Protein AF-A0A2V7U0M7-F1 (afdb_monomer)

Secondary structure (DSSP, 8-state):
-----------------------PPPHHHHHHHHHHHHT-HHHHHHHHHHHHHHHTT-GGGHHHHHHHHHHHHHHHHHTT-HHHHHHHHHHHHHH-TT----TTTS-HHHHHHHHHHHHHHHHHHT-TT------------

Foldseek 3Di:
DDDDDDDDPPPPPPPPPPPPPPVPQDVLLVVLVVCVVVVVLVVSLVSLVVVLVVCVVPVVCLVSNLVSLLSNLQSCLSVVVLVSSLVSLLVSCVSPVPDDDDVVVHPPSSNVSSVVSNVVNVVVVPPPDPPPPPPPDDDDD

pLDDT: mean 81.23, std 19.71, range [43.97, 98.06]

Mean predicted aligned error: 12.65 Å

Structure (mmCIF, N/CA/C/O backbone):
data_AF-A0A2V7U0M7-F1
#
_entry.id   AF-A0A2V7U0M7-F1
#
loop_
_atom_site.group_PDB
_atom_site.id
_atom_site.type_symbol
_atom_site.label_atom_id
_atom_site.label_alt_id
_atom_site.label_comp_id
_atom_site.label_asym_id
_atom_site.label_entity_id
_atom_site.label_seq_id
_atom_site.pdbx_PDB_ins_code
_atom_site.Cartn_x
_atom_site.Cartn_y
_atom_site.Cartn_z
_atom_site.occupancy
_atom_site.B_iso_or_equiv
_atom_site.auth_seq_id
_atom_site.auth_comp_id
_atom_site.auth_asym_id
_atom_site.auth_atom_id
_atom_site.pdbx_PDB_model_num
ATOM 1 N N . MET A 1 1 ? 73.311 14.084 -36.246 1.00 46.62 1 MET A N 1
ATOM 2 C CA . MET A 1 1 ? 73.456 13.109 -35.140 1.00 46.62 1 MET A CA 1
ATOM 3 C C . MET A 1 1 ? 72.074 12.941 -34.513 1.00 46.62 1 MET A C 1
ATOM 5 O O . MET A 1 1 ? 71.578 13.895 -33.950 1.00 46.62 1 MET A O 1
ATOM 9 N N . ARG A 1 2 ? 71.255 11.980 -34.958 1.00 43.97 2 ARG A N 1
ATOM 10 C CA . ARG A 1 2 ? 71.175 10.569 -34.522 1.00 43.97 2 ARG A CA 1
ATOM 11 C C . ARG A 1 2 ? 70.806 10.396 -33.035 1.00 43.97 2 ARG A C 1
ATOM 13 O O . ARG A 1 2 ? 71.714 10.369 -32.221 1.00 43.97 2 ARG A O 1
ATOM 20 N N . ARG A 1 3 ? 69.520 10.043 -32.829 1.00 49.41 3 ARG A N 1
ATOM 21 C CA . ARG A 1 3 ? 68.967 9.088 -31.831 1.00 49.41 3 ARG A CA 1
ATOM 22 C C . ARG A 1 3 ? 68.966 9.621 -30.374 1.00 49.41 3 ARG A C 1
ATOM 24 O O . ARG A 1 3 ? 69.887 10.317 -30.002 1.00 49.41 3 ARG A O 1
ATOM 31 N N . LEU A 1 4 ? 67.986 9.393 -29.498 1.00 50.31 4 LEU A N 1
ATOM 32 C CA . LEU A 1 4 ? 67.189 8.202 -29.183 1.00 50.31 4 LEU A CA 1
ATOM 33 C C . LEU A 1 4 ? 65.912 8.597 -28.387 1.00 50.31 4 LEU A C 1
ATOM 35 O O . LEU A 1 4 ? 65.971 9.523 -27.588 1.00 50.31 4 LEU A O 1
ATOM 39 N N . CYS A 1 5 ? 64.821 7.849 -28.616 1.00 46.16 5 CYS A N 1
ATOM 40 C CA . CYS A 1 5 ? 63.946 7.134 -27.654 1.00 46.16 5 CYS A CA 1
ATOM 41 C C . CYS A 1 5 ? 63.684 7.777 -26.266 1.00 46.16 5 CYS A C 1
ATOM 43 O O . CYS A 1 5 ? 64.620 8.103 -25.553 1.00 46.16 5 CYS A O 1
ATOM 45 N N . SER A 1 6 ? 62.457 7.912 -25.749 1.00 49.50 6 SER A N 1
ATOM 46 C CA . SER A 1 6 ? 61.451 6.855 -25.524 1.00 49.50 6 SER A CA 1
ATOM 47 C C . SER A 1 6 ? 60.123 7.516 -25.103 1.00 49.50 6 SER A C 1
ATOM 49 O O . SER A 1 6 ? 60.124 8.413 -24.269 1.00 49.50 6 SER A O 1
ATOM 51 N N . LEU A 1 7 ? 58.996 7.231 -25.763 1.00 56.22 7 LEU A N 1
ATOM 52 C CA . LEU A 1 7 ? 57.949 6.309 -25.284 1.00 56.22 7 LEU A CA 1
ATOM 53 C C . LEU A 1 7 ? 57.572 6.478 -23.799 1.00 56.22 7 LEU A C 1
ATOM 55 O O . LEU A 1 7 ? 58.063 5.750 -22.945 1.00 56.22 7 LEU A O 1
ATOM 59 N N . LEU A 1 8 ? 56.610 7.361 -23.524 1.00 44.12 8 LEU A N 1
ATOM 60 C CA . LEU A 1 8 ? 55.691 7.226 -22.390 1.00 44.12 8 LEU A CA 1
ATOM 61 C C . LEU A 1 8 ? 54.268 7.483 -22.896 1.00 44.12 8 LEU A C 1
ATOM 63 O O . LEU A 1 8 ? 53.707 8.568 -22.763 1.00 44.12 8 LEU A O 1
ATOM 67 N N . VAL A 1 9 ? 53.697 6.456 -23.530 1.00 50.75 9 VAL A N 1
ATOM 68 C CA . VAL A 1 9 ? 52.253 6.355 -23.762 1.00 50.75 9 VAL A CA 1
ATOM 69 C C . VAL A 1 9 ? 51.627 6.058 -22.402 1.00 50.75 9 VAL A C 1
ATOM 71 O O . VAL A 1 9 ? 51.487 4.908 -21.993 1.00 50.75 9 VAL A O 1
ATOM 74 N N . GLY A 1 10 ? 51.326 7.120 -21.658 1.00 50.34 10 GLY A N 1
ATOM 75 C CA . GLY A 1 10 ? 50.494 7.051 -20.467 1.00 50.34 10 GLY A CA 1
ATOM 76 C C . GLY A 1 10 ? 49.069 6.738 -20.896 1.00 50.34 10 GLY A C 1
ATOM 77 O O . GLY A 1 10 ? 48.315 7.640 -21.254 1.00 50.34 10 GLY A O 1
ATOM 78 N N . ALA A 1 11 ? 48.717 5.454 -20.901 1.00 46.62 11 ALA A N 1
ATOM 79 C CA . ALA A 1 11 ? 47.342 4.999 -21.007 1.00 46.62 11 ALA A CA 1
ATOM 80 C C . ALA A 1 11 ? 46.580 5.501 -19.774 1.00 46.62 11 ALA A C 1
ATOM 82 O O . ALA A 1 11 ? 46.569 4.868 -18.719 1.00 46.62 11 ALA A O 1
ATOM 83 N N . ALA A 1 12 ? 45.984 6.684 -19.902 1.00 45.81 12 ALA A N 1
ATOM 84 C CA . ALA A 1 12 ? 44.997 7.180 -18.969 1.00 45.81 12 ALA A CA 1
ATOM 85 C C . ALA A 1 12 ? 43.803 6.220 -19.023 1.00 45.81 12 ALA A C 1
ATOM 87 O O . ALA A 1 12 ? 42.959 6.308 -19.916 1.00 45.81 12 ALA A O 1
ATOM 88 N N . LEU A 1 13 ? 43.748 5.274 -18.080 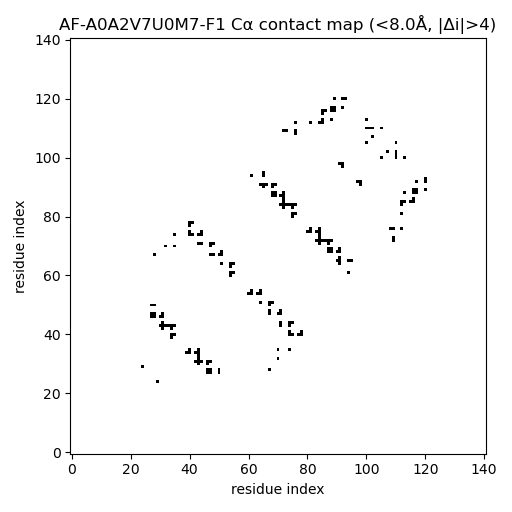1.00 49.19 13 LEU A N 1
ATOM 89 C CA . LEU A 1 13 ? 42.498 4.625 -17.716 1.00 49.19 13 LEU A CA 1
ATOM 90 C C . LEU A 1 13 ? 41.573 5.727 -17.197 1.00 49.19 13 LEU A C 1
ATOM 92 O O . LEU A 1 13 ? 41.577 6.076 -16.018 1.00 49.19 13 LEU A O 1
ATOM 96 N N . ALA A 1 14 ? 40.798 6.298 -18.112 1.00 49.66 14 ALA A N 1
ATOM 97 C CA . ALA A 1 14 ? 39.611 7.052 -17.786 1.00 49.66 14 ALA A CA 1
ATOM 98 C C . ALA A 1 14 ? 38.638 6.076 -17.117 1.00 49.66 14 ALA A C 1
ATOM 100 O O . ALA A 1 14 ? 37.855 5.392 -17.775 1.00 49.66 14 ALA A O 1
ATOM 101 N N . VAL A 1 15 ? 38.717 5.985 -15.790 1.00 54.50 15 VAL A N 1
ATOM 102 C CA . VAL A 1 15 ? 37.622 5.486 -14.964 1.00 54.50 15 VAL A CA 1
ATOM 103 C C . VAL A 1 15 ? 36.500 6.504 -15.131 1.00 54.50 15 VAL A C 1
ATOM 105 O O . VAL A 1 15 ? 36.410 7.488 -14.401 1.00 54.50 15 VAL A O 1
ATOM 108 N N . ALA A 1 16 ? 35.696 6.329 -16.178 1.00 53.47 16 ALA A N 1
ATOM 109 C CA . ALA A 1 16 ? 34.461 7.071 -16.323 1.00 53.47 16 ALA A CA 1
ATOM 110 C C . ALA A 1 16 ? 33.591 6.723 -15.104 1.00 53.47 16 ALA A C 1
ATOM 112 O O . ALA A 1 16 ? 33.399 5.533 -14.830 1.00 53.47 16 ALA A O 1
ATOM 113 N N . PRO A 1 17 ? 33.077 7.711 -14.351 1.00 50.03 17 PRO A N 1
ATOM 114 C CA . PRO A 1 17 ? 32.082 7.434 -13.334 1.00 50.03 17 PRO A CA 1
ATOM 115 C C . PRO A 1 17 ? 30.881 6.847 -14.067 1.00 50.03 17 PRO A C 1
ATOM 117 O O . PRO A 1 17 ? 30.201 7.546 -14.815 1.00 50.03 17 PRO A O 1
ATOM 120 N N . VAL A 1 18 ? 30.653 5.542 -13.907 1.00 54.09 18 VAL A N 1
ATOM 121 C CA . VAL A 1 18 ? 29.390 4.927 -14.302 1.00 54.09 18 VAL A CA 1
ATOM 122 C C . VAL A 1 18 ? 28.338 5.705 -13.521 1.00 54.09 18 VAL A C 1
ATOM 124 O O . VAL A 1 18 ? 28.371 5.647 -12.288 1.00 54.09 18 VAL A O 1
ATOM 127 N N . PRO A 1 19 ? 27.453 6.485 -14.170 1.00 47.53 19 PRO A N 1
ATOM 128 C CA . PRO A 1 19 ? 26.361 7.080 -13.439 1.00 47.53 19 PRO A CA 1
ATOM 129 C C . PRO A 1 19 ? 25.580 5.895 -12.890 1.00 47.53 19 PRO A C 1
ATOM 131 O O . PRO A 1 19 ? 25.002 5.113 -13.651 1.00 47.53 19 PRO A O 1
ATOM 134 N N . LEU A 1 20 ? 25.615 5.730 -11.568 1.00 52.16 20 LEU A N 1
ATOM 135 C CA . LEU A 1 20 ? 24.591 4.991 -10.860 1.00 52.16 20 LEU A CA 1
ATOM 136 C C . LEU A 1 20 ? 23.307 5.687 -11.303 1.00 52.16 20 LEU A C 1
ATOM 138 O O . LEU A 1 20 ? 22.995 6.782 -10.837 1.00 52.16 20 LEU A O 1
ATOM 142 N N . ARG A 1 21 ? 22.625 5.129 -12.308 1.00 45.03 21 ARG A N 1
ATOM 143 C CA . ARG A 1 21 ? 21.260 5.513 -12.614 1.00 45.03 21 ARG A CA 1
ATOM 144 C C . ARG A 1 21 ? 20.513 5.124 -11.355 1.00 45.03 21 ARG A C 1
ATOM 146 O O . ARG A 1 21 ? 20.113 3.974 -11.217 1.00 45.03 21 ARG A O 1
ATOM 153 N N . ALA A 1 22 ? 20.410 6.060 -10.412 1.00 48.41 22 ALA A N 1
ATOM 154 C CA . ALA A 1 22 ? 19.324 6.070 -9.462 1.00 48.41 22 ALA A CA 1
ATOM 155 C C . ALA A 1 22 ? 18.101 5.828 -10.338 1.00 48.41 22 ALA A C 1
ATOM 157 O O . ALA A 1 22 ? 17.823 6.636 -11.228 1.00 48.41 22 ALA A O 1
ATOM 158 N N . GLN A 1 23 ? 17.523 4.628 -10.245 1.00 55.03 23 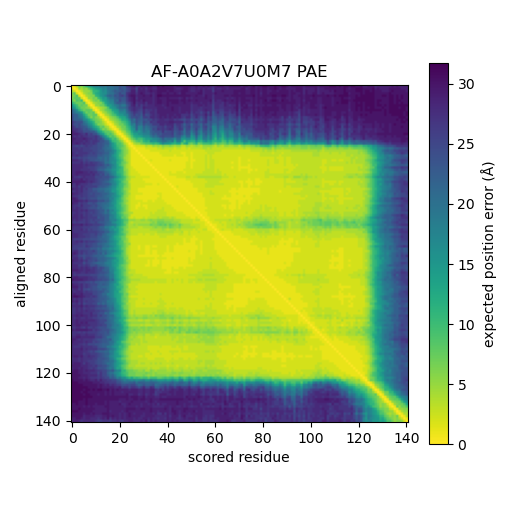GLN A N 1
ATOM 159 C CA . GLN A 1 23 ? 16.279 4.316 -10.923 1.00 55.03 23 GLN A CA 1
ATOM 160 C C . GLN A 1 23 ? 15.344 5.433 -10.500 1.00 55.03 23 GLN A C 1
ATOM 162 O O . GLN A 1 23 ? 15.023 5.541 -9.323 1.00 55.03 23 GLN A O 1
ATOM 167 N N . ALA A 1 24 ? 15.079 6.358 -11.424 1.00 59.94 24 ALA A N 1
ATOM 168 C CA . ALA A 1 24 ? 14.241 7.497 -11.129 1.00 59.94 24 ALA A CA 1
ATOM 169 C C . ALA A 1 24 ? 12.911 6.906 -10.675 1.00 59.94 24 ALA A C 1
ATOM 171 O O . ALA A 1 24 ? 12.319 6.122 -11.427 1.00 59.94 24 ALA A O 1
ATOM 172 N N . ASP A 1 25 ? 12.526 7.210 -9.433 1.00 71.25 25 ASP A N 1
ATOM 173 C CA . ASP A 1 25 ? 11.270 6.743 -8.864 1.00 71.25 25 ASP A CA 1
ATOM 174 C C . ASP A 1 25 ? 10.151 7.033 -9.867 1.00 71.25 25 ASP A C 1
ATOM 176 O O . ASP A 1 25 ? 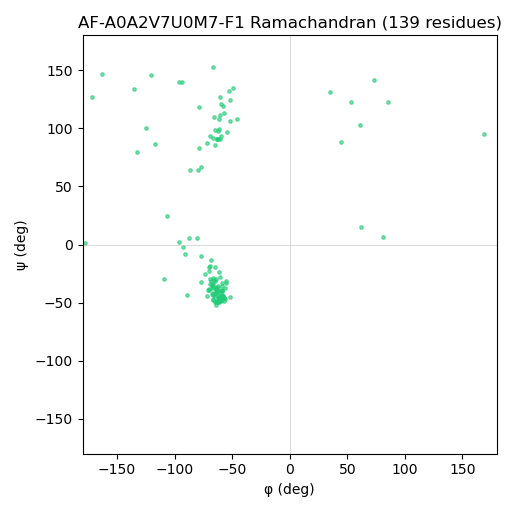10.106 8.099 -10.493 1.00 71.25 25 ASP A O 1
ATOM 180 N N . ASP A 1 26 ? 9.279 6.050 -10.076 1.00 84.25 26 ASP A N 1
ATOM 181 C CA . ASP A 1 26 ? 8.178 6.187 -11.017 1.00 84.25 26 ASP A CA 1
ATOM 182 C C . ASP A 1 26 ? 7.286 7.373 -10.582 1.00 84.25 26 ASP A C 1
ATOM 184 O O . ASP A 1 26 ? 6.787 7.380 -9.452 1.00 84.25 26 ASP A O 1
ATOM 188 N N . PRO A 1 27 ? 7.089 8.404 -11.428 1.00 89.94 27 PRO A N 1
ATOM 189 C CA . PRO A 1 27 ? 6.400 9.623 -11.008 1.00 89.94 27 PRO A CA 1
ATOM 190 C C . PRO A 1 27 ? 4.935 9.368 -10.629 1.00 89.94 27 PRO A C 1
ATOM 192 O O . PRO A 1 27 ? 4.392 10.050 -9.759 1.00 89.94 27 PRO A O 1
ATOM 195 N N . GLU A 1 28 ? 4.298 8.367 -11.239 1.00 91.56 28 GLU A N 1
ATOM 196 C CA . GLU A 1 28 ? 2.926 7.979 -10.911 1.00 91.56 28 GLU A CA 1
ATOM 197 C C . GLU A 1 28 ? 2.873 7.174 -9.605 1.00 91.56 28 GLU A C 1
ATOM 199 O O . GLU A 1 28 ? 1.921 7.319 -8.837 1.00 91.56 28 GLU A O 1
ATOM 204 N N . LEU A 1 29 ? 3.911 6.386 -9.295 1.00 93.81 29 LEU A N 1
ATOM 205 C CA . LEU A 1 29 ? 4.047 5.754 -7.978 1.00 93.81 29 LEU A CA 1
ATOM 206 C C . LEU A 1 29 ? 4.158 6.820 -6.883 1.00 93.81 29 LEU A C 1
ATOM 208 O O . LEU A 1 29 ? 3.387 6.809 -5.924 1.00 93.81 29 LEU A O 1
ATOM 212 N N . ALA A 1 30 ? 5.040 7.804 -7.072 1.00 93.69 30 ALA A N 1
ATOM 213 C CA . ALA A 1 30 ? 5.196 8.917 -6.137 1.00 93.69 30 ALA A CA 1
ATOM 214 C C . ALA A 1 30 ? 3.890 9.714 -5.952 1.00 93.69 30 ALA A C 1
ATOM 216 O O . ALA A 1 30 ? 3.605 10.216 -4.860 1.00 93.69 30 ALA A O 1
ATOM 217 N N . GLN A 1 31 ? 3.070 9.822 -7.002 1.00 95.19 31 GLN A N 1
ATOM 218 C CA . GLN A 1 31 ? 1.735 10.404 -6.911 1.00 95.19 31 GLN A CA 1
ATOM 219 C C . GLN A 1 31 ? 0.778 9.552 -6.071 1.00 95.19 31 GLN A C 1
ATOM 221 O O . GLN A 1 31 ? 0.116 10.105 -5.194 1.00 95.19 31 GLN A O 1
ATOM 226 N N . GLY A 1 32 ? 0.716 8.237 -6.293 1.00 94.75 32 GLY A N 1
ATO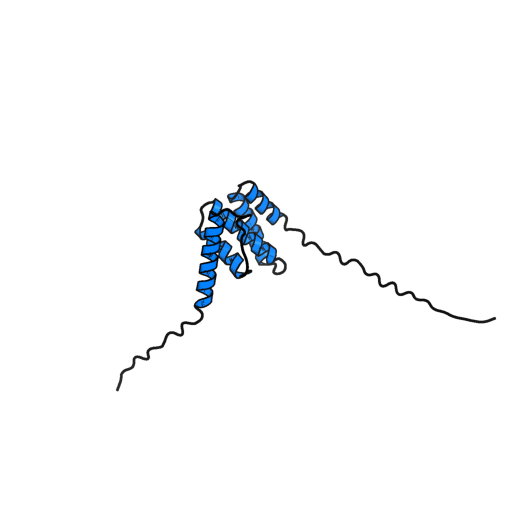M 227 C CA . GLY A 1 32 ? -0.129 7.341 -5.497 1.00 94.75 32 GLY A CA 1
ATOM 228 C C . GLY A 1 32 ? 0.215 7.384 -4.004 1.00 94.75 32 GLY A C 1
ATOM 229 O O . GLY A 1 32 ? -0.669 7.451 -3.151 1.00 94.75 32 GLY A O 1
ATOM 230 N N . GLU A 1 33 ? 1.502 7.458 -3.674 1.00 94.19 33 GLU A N 1
ATOM 231 C CA . GLU A 1 33 ? 1.962 7.599 -2.290 1.00 94.19 33 GLU A CA 1
ATOM 232 C C . GLU A 1 33 ? 1.604 8.944 -1.662 1.00 94.19 33 GLU A C 1
ATOM 234 O O . GLU A 1 33 ? 1.293 9.021 -0.471 1.00 94.19 33 GLU A O 1
ATOM 239 N N . ARG A 1 34 ? 1.654 10.028 -2.444 1.00 95.50 34 ARG A N 1
ATOM 240 C CA . ARG A 1 34 ? 1.167 11.332 -1.984 1.00 95.50 34 ARG A CA 1
ATOM 241 C C . ARG A 1 34 ? -0.317 11.268 -1.653 1.00 95.50 34 ARG A C 1
ATOM 243 O O . ARG A 1 34 ? -0.693 11.690 -0.567 1.00 95.50 34 ARG A O 1
ATOM 250 N N . GLN A 1 35 ? -1.125 10.664 -2.523 1.00 96.75 35 GLN A N 1
ATOM 251 C CA . GLN A 1 35 ? -2.559 10.488 -2.287 1.00 96.75 35 GLN A CA 1
ATOM 252 C C . GLN A 1 35 ? -2.833 9.681 -1.009 1.00 96.75 35 GLN A C 1
ATOM 254 O O . GLN A 1 35 ? -3.699 10.057 -0.225 1.00 96.75 35 GLN A O 1
ATOM 259 N N . LEU A 1 36 ? -2.048 8.631 -0.730 1.00 95.38 36 LEU A N 1
ATOM 260 C CA . LEU A 1 36 ? -2.129 7.894 0.538 1.00 95.38 36 LEU A CA 1
ATOM 261 C C . LEU A 1 36 ? -1.871 8.780 1.761 1.00 95.38 36 LEU A C 1
ATOM 263 O O . LEU A 1 36 ? -2.605 8.689 2.747 1.00 95.38 36 LEU A O 1
ATOM 267 N N . ARG A 1 37 ? -0.836 9.628 1.706 1.00 94.00 37 ARG A N 1
ATOM 268 C CA . ARG A 1 37 ? -0.502 10.562 2.794 1.00 94.00 37 ARG A CA 1
ATOM 269 C C . ARG A 1 37 ? -1.558 11.648 2.972 1.00 94.00 37 ARG A C 1
ATOM 271 O O . ARG A 1 37 ? -1.826 12.053 4.096 1.00 94.00 37 ARG A O 1
ATOM 278 N N . GLU A 1 38 ? -2.158 12.092 1.874 1.00 96.06 38 GLU A N 1
ATOM 279 C CA . GLU A 1 38 ? -3.237 13.083 1.848 1.00 96.06 38 GLU A CA 1
ATOM 280 C C . GLU A 1 38 ? -4.599 12.483 2.255 1.00 96.06 38 GLU A C 1
ATOM 282 O O . GLU A 1 38 ? -5.553 13.220 2.488 1.00 96.06 38 GLU 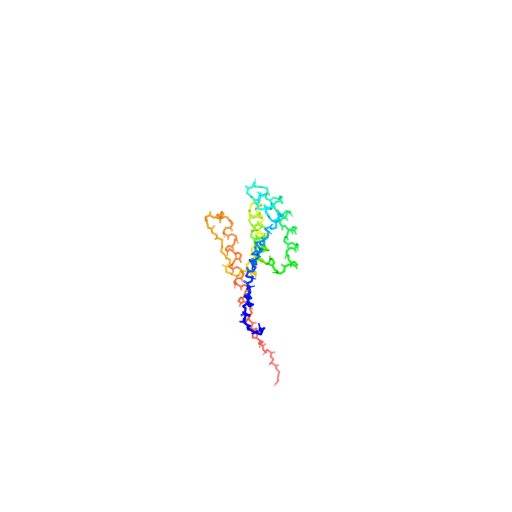A O 1
ATOM 287 N N . GLY A 1 39 ? -4.699 11.153 2.377 1.00 96.06 39 GLY A N 1
ATOM 288 C CA . GLY A 1 39 ? -5.940 10.449 2.712 1.00 96.06 39 GLY A CA 1
ATOM 289 C C . GLY A 1 39 ? -6.885 10.240 1.524 1.00 96.06 39 GLY A C 1
ATOM 290 O O . GLY A 1 39 ? -7.993 9.728 1.699 1.00 96.06 39 GLY A O 1
ATOM 291 N N . ASP A 1 40 ? -6.456 10.574 0.304 1.00 97.50 40 ASP A N 1
ATOM 292 C CA . ASP A 1 40 ? -7.165 10.261 -0.937 1.00 97.50 40 ASP A CA 1
ATOM 293 C C . ASP A 1 40 ? -6.966 8.785 -1.313 1.00 97.50 40 ASP A C 1
ATOM 295 O O . ASP A 1 40 ? -6.327 8.423 -2.301 1.00 97.50 40 ASP A O 1
ATOM 299 N N . TYR A 1 41 ? -7.518 7.887 -0.497 1.00 97.19 41 TYR A N 1
ATOM 300 C CA . TYR A 1 41 ? -7.347 6.448 -0.691 1.00 97.19 41 TYR A CA 1
ATOM 301 C C . TYR A 1 41 ? -7.993 5.947 -1.990 1.00 97.19 41 TYR A C 1
ATOM 303 O O . TYR A 1 41 ? -7.491 5.009 -2.604 1.00 97.19 41 TYR A O 1
ATOM 311 N N . LYS A 1 42 ? -9.090 6.568 -2.446 1.00 97.25 42 LYS A N 1
ATOM 312 C CA . LYS A 1 42 ? -9.757 6.188 -3.705 1.00 97.25 42 LYS A CA 1
ATOM 313 C C . LYS A 1 42 ? -8.931 6.601 -4.922 1.00 97.25 42 LYS A C 1
ATOM 315 O O . LYS A 1 42 ? -8.766 5.801 -5.848 1.00 97.25 42 LYS A O 1
ATOM 320 N N . GLY A 1 43 ? -8.400 7.824 -4.918 1.00 97.19 43 GLY A N 1
ATOM 321 C CA . GLY A 1 43 ? -7.486 8.277 -5.957 1.00 97.19 43 GLY A CA 1
ATOM 322 C C . GLY A 1 43 ? -6.191 7.472 -5.951 1.00 97.19 43 GLY A C 1
ATOM 323 O O . GLY A 1 43 ? -5.766 7.029 -7.016 1.00 97.19 43 GLY A O 1
ATOM 324 N N . ALA A 1 44 ? -5.640 7.171 -4.769 1.00 97.38 44 ALA A N 1
ATOM 325 C CA . ALA A 1 44 ? -4.464 6.318 -4.627 1.00 97.38 44 ALA A CA 1
ATOM 326 C C . ALA A 1 44 ? -4.674 4.942 -5.272 1.00 97.38 44 ALA A C 1
ATOM 328 O O . ALA A 1 44 ? -3.832 4.514 -6.054 1.00 97.38 44 ALA A O 1
ATOM 329 N N . VAL A 1 45 ? -5.809 4.272 -5.019 1.00 97.69 45 VAL A N 1
ATOM 330 C CA . VAL A 1 45 ? -6.131 2.986 -5.670 1.00 97.69 45 VAL A CA 1
ATOM 331 C C . VAL A 1 45 ? -6.118 3.122 -7.190 1.00 97.69 45 VAL A C 1
ATOM 333 O O . VAL A 1 45 ? -5.462 2.338 -7.869 1.00 97.69 45 VAL A O 1
ATOM 336 N N . THR A 1 46 ? -6.789 4.142 -7.724 1.00 97.56 46 THR A N 1
ATOM 337 C CA . THR A 1 46 ? -6.889 4.352 -9.176 1.00 97.56 46 THR A CA 1
ATOM 338 C C . THR A 1 46 ? -5.510 4.547 -9.812 1.00 97.56 46 THR A C 1
ATOM 340 O O . THR A 1 46 ? -5.184 3.903 -10.813 1.00 97.56 46 THR A O 1
ATOM 343 N N . THR A 1 47 ? -4.677 5.397 -9.208 1.00 96.94 47 THR A N 1
ATOM 344 C CA . THR A 1 47 ? -3.313 5.669 -9.675 1.00 96.94 47 THR A CA 1
ATOM 345 C C . THR A 1 47 ? -2.443 4.415 -9.575 1.00 96.94 47 THR A C 1
ATOM 347 O O . THR A 1 47 ? -1.847 3.985 -10.563 1.00 96.94 47 THR A O 1
ATOM 350 N N . LEU A 1 48 ? -2.405 3.776 -8.404 1.00 96.75 48 LEU A N 1
ATOM 351 C CA . LEU A 1 48 ? -1.525 2.643 -8.125 1.00 96.75 48 LEU A CA 1
ATOM 352 C C . LEU A 1 48 ? -1.905 1.383 -8.915 1.00 96.75 48 LEU A C 1
ATOM 354 O O . LEU A 1 48 ? -1.017 0.627 -9.301 1.00 96.75 48 LEU A O 1
ATOM 358 N N . GLU A 1 49 ? -3.184 1.150 -9.228 1.00 95.94 49 GLU A N 1
ATOM 359 C CA . GLU A 1 49 ? -3.579 0.045 -10.114 1.00 95.94 49 GLU A CA 1
ATOM 360 C C . GLU A 1 49 ? -3.103 0.254 -11.557 1.00 95.94 49 GLU A C 1
ATOM 362 O O . GLU A 1 49 ? -2.739 -0.707 -12.243 1.00 95.94 49 GLU A O 1
ATOM 367 N N . SER A 1 50 ? -3.080 1.501 -12.037 1.00 95.69 50 SER A N 1
ATOM 368 C CA . SER A 1 50 ? -2.484 1.829 -13.336 1.00 95.69 50 SER A CA 1
ATOM 369 C C . SER A 1 50 ? -0.983 1.530 -13.336 1.00 95.69 50 SER A C 1
ATOM 371 O O . SER A 1 50 ? -0.492 0.795 -14.199 1.00 95.69 50 SER A O 1
ATOM 373 N N . VAL A 1 51 ? -0.277 2.008 -12.306 1.00 95.31 51 VAL A N 1
ATOM 374 C CA . VAL A 1 51 ? 1.163 1.782 -12.132 1.00 95.31 51 VAL A CA 1
ATOM 375 C C . VAL A 1 51 ? 1.473 0.292 -12.028 1.00 95.31 51 VAL A C 1
ATOM 377 O O . VAL A 1 51 ? 2.323 -0.211 -12.757 1.00 95.31 51 VAL A O 1
ATOM 380 N N . GLY A 1 52 ? 0.751 -0.452 -11.189 1.00 94.50 52 GLY A N 1
ATOM 381 C CA . GLY A 1 52 ? 0.950 -1.889 -11.006 1.00 94.50 52 GLY A CA 1
ATOM 382 C C . GLY A 1 52 ? 0.770 -2.680 -12.300 1.00 94.50 52 GLY A C 1
ATOM 383 O O . GLY A 1 52 ? 1.578 -3.560 -12.596 1.00 94.50 52 GLY A O 1
ATOM 384 N N . ARG A 1 53 ? -0.224 -2.329 -13.128 1.00 93.81 53 ARG A N 1
ATOM 385 C CA . ARG A 1 53 ? -0.398 -2.947 -14.452 1.00 93.81 53 ARG A CA 1
ATOM 386 C C . ARG A 1 53 ? 0.803 -2.683 -15.357 1.00 93.81 53 ARG A C 1
ATOM 388 O O . ARG A 1 53 ? 1.316 -3.628 -15.953 1.00 93.81 53 ARG A O 1
ATOM 395 N N . ARG A 1 54 ? 1.306 -1.449 -15.407 1.00 93.25 54 ARG A N 1
ATOM 396 C CA . ARG A 1 54 ? 2.499 -1.107 -16.200 1.00 93.25 54 ARG A CA 1
ATOM 397 C C . ARG A 1 54 ? 3.744 -1.841 -15.698 1.00 93.25 54 ARG A C 1
ATOM 399 O O . ARG A 1 54 ? 4.440 -2.483 -16.480 1.00 93.25 54 ARG A O 1
ATOM 406 N N . LEU A 1 55 ? 3.994 -1.793 -14.390 1.00 92.38 55 LEU A N 1
ATOM 407 C CA . LEU A 1 55 ? 5.171 -2.394 -13.762 1.00 92.38 55 LEU A CA 1
ATOM 408 C C . LEU A 1 55 ? 5.140 -3.927 -13.771 1.00 92.38 55 LEU A C 1
ATOM 410 O O . LEU A 1 55 ? 6.194 -4.553 -13.742 1.00 92.38 55 LEU A O 1
ATOM 414 N N . SER A 1 56 ? 3.963 -4.552 -13.878 1.00 89.81 56 SER A N 1
ATOM 415 C CA . SER A 1 56 ? 3.854 -6.014 -14.000 1.00 89.81 56 SER A CA 1
ATOM 416 C C . SER A 1 56 ? 4.540 -6.578 -15.248 1.00 89.81 56 SER A C 1
ATOM 418 O O . SER A 1 56 ? 4.945 -7.738 -15.243 1.00 89.81 56 SER A O 1
ATOM 420 N N . SER A 1 57 ? 4.716 -5.750 -16.282 1.00 89.75 57 SER A N 1
ATOM 421 C CA . SER A 1 57 ? 5.416 -6.110 -17.520 1.00 89.75 57 SER A CA 1
ATOM 422 C C . SER A 1 57 ? 6.913 -5.762 -17.501 1.00 89.75 57 SER A C 1
ATOM 424 O O . SER A 1 57 ? 7.608 -6.062 -18.467 1.00 89.75 57 SER A O 1
ATOM 426 N N . ALA A 1 58 ? 7.415 -5.148 -16.421 1.00 88.88 58 ALA A N 1
ATOM 427 C CA . ALA A 1 58 ? 8.789 -4.660 -16.284 1.00 88.88 58 ALA A CA 1
ATOM 428 C C . ALA A 1 58 ? 9.521 -5.400 -15.141 1.00 88.88 58 ALA A C 1
ATOM 430 O O . ALA A 1 58 ? 9.511 -4.936 -13.993 1.00 88.88 58 ALA A O 1
ATOM 431 N N . PRO A 1 59 ? 10.141 -6.569 -15.400 1.00 85.06 59 PRO A N 1
ATOM 432 C CA . PRO A 1 59 ? 10.783 -7.382 -14.360 1.00 85.06 59 PRO A CA 1
ATOM 433 C C . PRO A 1 59 ? 11.926 -6.657 -13.630 1.00 85.06 59 PR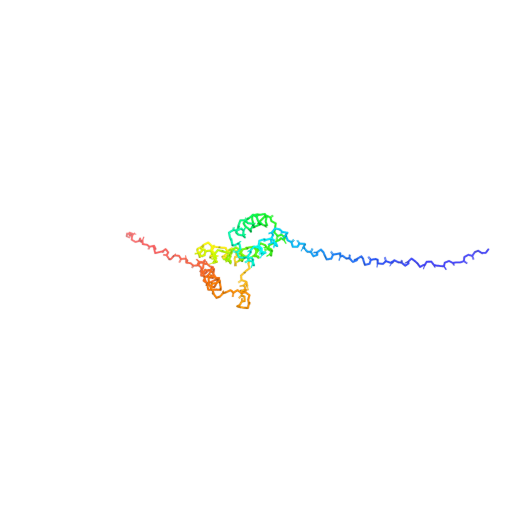O A C 1
ATOM 435 O O . PRO A 1 59 ? 12.164 -6.907 -12.449 1.00 85.06 59 PRO A O 1
ATOM 438 N N . GLU A 1 60 ? 12.601 -5.716 -14.288 1.00 88.19 60 GLU A N 1
ATOM 439 C CA . GLU A 1 60 ? 13.634 -4.859 -13.703 1.00 88.19 60 GLU A CA 1
ATOM 440 C C . GLU A 1 60 ? 13.097 -3.913 -12.616 1.00 88.19 60 GLU A C 1
ATOM 442 O O . GLU A 1 60 ? 13.861 -3.445 -11.771 1.00 88.19 60 GLU A O 1
ATOM 447 N N . ARG A 1 61 ? 11.778 -3.675 -12.593 1.00 88.88 61 ARG A N 1
ATOM 448 C CA . ARG A 1 61 ? 11.072 -2.868 -11.586 1.00 88.88 61 ARG A CA 1
ATOM 449 C C . ARG A 1 61 ? 10.251 -3.712 -10.612 1.00 88.88 61 ARG A C 1
ATOM 451 O O . ARG A 1 61 ? 9.312 -3.225 -9.984 1.00 88.88 61 ARG A O 1
ATOM 458 N N . ALA A 1 62 ? 10.619 -4.980 -10.426 1.00 88.56 62 ALA A N 1
ATOM 459 C CA . ALA A 1 62 ? 9.928 -5.872 -9.497 1.00 88.56 62 ALA A CA 1
ATOM 460 C C . ALA A 1 62 ? 9.855 -5.321 -8.058 1.00 88.56 62 ALA A C 1
ATOM 462 O O . ALA A 1 62 ? 8.879 -5.585 -7.359 1.00 88.56 62 ALA A O 1
ATOM 463 N N . ARG A 1 63 ? 10.855 -4.542 -7.619 1.00 90.75 63 ARG A N 1
ATOM 464 C CA . ARG A 1 63 ? 10.852 -3.892 -6.296 1.00 90.75 63 ARG A CA 1
ATOM 465 C C . ARG A 1 63 ? 9.765 -2.823 -6.179 1.00 90.75 63 ARG A C 1
ATOM 467 O O . ARG A 1 63 ? 9.005 -2.844 -5.216 1.00 90.75 63 ARG A O 1
ATOM 474 N N . ASP A 1 64 ? 9.649 -1.958 -7.180 1.00 92.38 64 ASP A N 1
ATOM 475 C CA . ASP A 1 64 ? 8.619 -0.914 -7.236 1.00 92.38 64 ASP A CA 1
ATOM 476 C C . ASP A 1 64 ? 7.225 -1.543 -7.283 1.00 92.38 64 ASP A C 1
ATOM 478 O O . ASP A 1 64 ? 6.298 -1.092 -6.618 1.00 92.38 64 ASP A O 1
ATOM 482 N N . LEU A 1 65 ? 7.089 -2.658 -8.001 1.00 94.31 65 LEU A N 1
ATOM 483 C CA . LEU A 1 65 ? 5.843 -3.407 -8.059 1.00 94.31 65 LEU A CA 1
ATOM 484 C C . LEU A 1 65 ? 5.443 -3.995 -6.690 1.00 94.31 65 LEU A C 1
ATOM 486 O O . LEU A 1 65 ? 4.264 -3.977 -6.344 1.00 94.31 65 LEU A O 1
ATOM 490 N N . VAL A 1 66 ? 6.393 -4.486 -5.883 1.00 94.81 66 VAL A N 1
ATOM 491 C CA . VAL A 1 66 ? 6.106 -4.904 -4.494 1.00 94.81 66 VAL A CA 1
ATOM 492 C C . VAL A 1 66 ? 5.589 -3.726 -3.670 1.00 94.81 66 VAL A C 1
ATOM 494 O O . VAL A 1 66 ? 4.594 -3.883 -2.962 1.00 94.81 66 VAL A O 1
ATOM 497 N N . ARG A 1 67 ? 6.220 -2.553 -3.798 1.00 94.31 67 ARG A N 1
ATOM 498 C CA . ARG A 1 67 ? 5.805 -1.322 -3.111 1.00 94.31 67 ARG A CA 1
ATOM 499 C C . ARG A 1 67 ? 4.378 -0.919 -3.490 1.00 94.31 67 ARG A C 1
ATOM 501 O O . ARG A 1 67 ? 3.547 -0.775 -2.601 1.00 94.31 67 ARG A O 1
ATOM 508 N N . VAL A 1 68 ? 4.047 -0.922 -4.785 1.00 96.44 68 VAL A N 1
ATOM 509 C CA . VAL A 1 68 ? 2.679 -0.684 -5.288 1.00 96.44 68 VAL A CA 1
ATOM 510 C C . VAL A 1 68 ? 1.650 -1.593 -4.615 1.00 96.44 68 VAL A C 1
ATOM 512 O O . VAL A 1 68 ? 0.583 -1.134 -4.215 1.00 96.44 68 VAL A O 1
ATOM 515 N N . TYR A 1 69 ? 1.939 -2.889 -4.477 1.00 97.00 69 TYR A N 1
ATOM 516 C CA . TYR A 1 69 ? 0.996 -3.814 -3.846 1.00 97.00 69 TYR A CA 1
ATOM 517 C C . TYR A 1 69 ? 0.819 -3.577 -2.348 1.00 97.00 69 TYR A C 1
ATOM 519 O O . TYR A 1 69 ? -0.285 -3.769 -1.832 1.00 97.00 69 TYR A O 1
ATOM 527 N N . VAL A 1 70 ? 1.878 -3.162 -1.650 1.00 96.69 70 VAL A N 1
ATOM 528 C CA . VAL A 1 70 ? 1.787 -2.755 -0.244 1.00 96.69 70 VAL A CA 1
ATOM 529 C C . VAL A 1 70 ? 0.911 -1.512 -0.123 1.00 96.69 70 VAL A C 1
ATOM 531 O O . VAL A 1 70 ? -0.046 -1.529 0.649 1.00 96.69 70 VAL A O 1
ATOM 534 N N . ASP A 1 71 ? 1.170 -0.495 -0.939 1.00 96.75 71 ASP A N 1
ATOM 535 C CA . ASP A 1 71 ? 0.438 0.772 -0.942 1.00 96.75 71 ASP A CA 1
ATOM 536 C C . ASP A 1 71 ? -1.044 0.584 -1.305 1.00 96.75 71 ASP A C 1
ATOM 538 O O . ASP A 1 71 ? -1.930 1.120 -0.633 1.00 96.75 71 ASP A O 1
ATOM 542 N N . LEU A 1 72 ? -1.348 -0.271 -2.289 1.00 97.56 72 LEU A N 1
ATOM 543 C CA . LEU A 1 72 ? -2.721 -0.688 -2.588 1.00 97.56 72 LEU A CA 1
ATOM 544 C C . LEU A 1 72 ? -3.368 -1.395 -1.396 1.00 97.56 72 LEU A C 1
ATOM 546 O O . LEU A 1 72 ? -4.516 -1.114 -1.055 1.00 97.56 72 LEU A O 1
ATOM 550 N N . GLY A 1 73 ? -2.643 -2.305 -0.742 1.00 96.94 73 GLY A N 1
ATOM 551 C CA . GLY A 1 73 ? -3.123 -2.978 0.461 1.00 96.94 73 GLY A CA 1
ATOM 552 C C . GLY A 1 73 ? -3.484 -1.986 1.570 1.00 96.94 73 GLY A C 1
ATOM 553 O O . GLY A 1 73 ? -4.552 -2.100 2.171 1.00 96.94 73 GLY A O 1
ATOM 554 N N . VAL A 1 74 ? -2.643 -0.975 1.800 1.00 97.12 74 VAL A N 1
ATOM 555 C CA . VAL A 1 74 ? -2.897 0.111 2.760 1.00 97.12 74 VAL A CA 1
ATOM 556 C C . VAL A 1 74 ? -4.150 0.896 2.382 1.00 97.12 74 VAL A C 1
ATOM 558 O O . VAL A 1 74 ? -5.033 1.064 3.227 1.00 97.12 74 VAL A O 1
ATOM 561 N N . ALA A 1 75 ? -4.261 1.321 1.120 1.00 97.56 75 ALA A N 1
ATOM 562 C CA . ALA A 1 75 ? -5.414 2.068 0.625 1.00 97.56 75 ALA A CA 1
ATOM 563 C C . ALA A 1 75 ? -6.721 1.290 0.841 1.00 97.56 75 ALA A C 1
ATOM 565 O O . ALA A 1 75 ? -7.694 1.824 1.371 1.00 97.56 75 ALA A O 1
ATOM 566 N N . TYR A 1 76 ? -6.734 -0.004 0.513 1.00 98.06 76 TYR A N 1
ATOM 567 C CA . TYR A 1 76 ? -7.910 -0.849 0.706 1.00 98.06 76 TYR A CA 1
ATOM 568 C C . TYR A 1 76 ? -8.264 -1.060 2.179 1.00 98.06 76 TYR A C 1
ATOM 570 O O . TYR A 1 76 ? -9.446 -1.078 2.516 1.00 98.06 76 TYR A O 1
ATOM 578 N N . VAL A 1 77 ? -7.285 -1.173 3.084 1.00 97.44 77 VAL A N 1
ATOM 579 C CA . VAL A 1 77 ? -7.567 -1.237 4.531 1.00 97.44 77 VAL A CA 1
ATOM 580 C C . VAL A 1 77 ? -8.211 0.057 5.031 1.00 97.44 77 VAL A C 1
ATOM 582 O O . VAL A 1 77 ? -9.129 0.004 5.862 1.00 97.44 77 VAL A O 1
ATOM 585 N N . ALA A 1 78 ? -7.742 1.203 4.536 1.00 95.56 78 ALA A N 1
ATOM 586 C CA . ALA A 1 78 ? -8.298 2.508 4.870 1.00 95.56 78 ALA A CA 1
ATOM 587 C C . ALA A 1 78 ? -9.732 2.677 4.338 1.00 95.56 78 ALA A C 1
ATOM 589 O O . ALA A 1 78 ? -10.578 3.239 5.026 1.00 95.56 78 ALA A O 1
ATOM 590 N N . LEU A 1 79 ? -10.034 2.091 3.176 1.00 96.75 79 LEU A N 1
ATOM 591 C CA . LEU A 1 79 ? -11.380 2.015 2.590 1.00 96.75 79 LEU A CA 1
ATOM 592 C C . LEU A 1 79 ? -12.263 0.895 3.173 1.00 96.75 79 LEU A C 1
ATOM 594 O O . LEU A 1 79 ? -13.356 0.657 2.667 1.00 96.75 79 LEU A O 1
ATOM 598 N N . ASP A 1 80 ? -11.791 0.190 4.203 1.00 96.50 80 ASP A N 1
ATOM 599 C CA . ASP A 1 80 ? -12.449 -0.968 4.829 1.00 96.50 80 ASP A CA 1
ATOM 600 C C . ASP A 1 80 ? -12.674 -2.184 3.904 1.00 96.50 80 ASP A C 1
ATOM 602 O O . ASP A 1 80 ? -13.348 -3.153 4.245 1.00 96.50 80 ASP A O 1
ATOM 606 N N . GLN A 1 81 ? -12.009 -2.210 2.751 1.00 96.94 81 GLN A N 1
ATOM 607 C CA . GLN A 1 81 ? -12.063 -3.289 1.766 1.00 96.94 81 GLN A CA 1
ATOM 608 C C . GLN A 1 81 ? -11.036 -4.380 2.092 1.00 96.94 81 GLN A C 1
ATOM 610 O O . GLN A 1 81 ? -10.086 -4.640 1.350 1.00 96.94 81 GLN A O 1
ATOM 615 N N . ARG A 1 82 ? -11.222 -5.036 3.243 1.00 95.56 82 ARG A N 1
ATOM 616 C CA . ARG A 1 82 ? -10.262 -6.008 3.800 1.00 95.56 82 ARG A CA 1
ATOM 617 C C . ARG A 1 82 ? -9.925 -7.148 2.840 1.00 95.56 82 ARG A C 1
ATOM 619 O O . ARG A 1 82 ? -8.780 -7.587 2.808 1.00 95.56 82 ARG A O 1
ATOM 626 N N . ASP A 1 83 ? -10.895 -7.638 2.077 1.00 94.81 83 ASP A N 1
ATOM 627 C CA . ASP A 1 83 ? -10.692 -8.772 1.170 1.00 94.81 83 ASP A CA 1
ATOM 628 C C . ASP A 1 83 ? -9.752 -8.415 0.014 1.00 94.81 83 ASP A C 1
ATOM 630 O O . ASP A 1 83 ? -8.822 -9.168 -0.284 1.00 94.81 83 ASP A O 1
ATOM 634 N N . LEU A 1 84 ? -9.934 -7.223 -0.562 1.00 95.31 84 LEU A N 1
ATOM 635 C CA . LEU A 1 84 ? -9.055 -6.683 -1.596 1.00 95.31 84 LEU A CA 1
ATOM 636 C C . LEU A 1 84 ? -7.665 -6.384 -1.033 1.00 95.31 84 LEU A C 1
ATOM 638 O O . LEU A 1 84 ? -6.666 -6.758 -1.644 1.00 95.31 84 LEU A O 1
ATOM 642 N N . ALA A 1 85 ? -7.582 -5.818 0.175 1.00 96.94 85 ALA A N 1
ATOM 643 C CA . ALA A 1 85 ? -6.303 -5.603 0.844 1.00 96.94 85 ALA A CA 1
ATOM 644 C C . ALA A 1 85 ? -5.508 -6.907 1.014 1.00 96.94 85 ALA A C 1
ATOM 646 O O . ALA A 1 85 ? -4.319 -6.953 0.696 1.00 96.94 85 ALA A O 1
ATOM 647 N N . ARG A 1 86 ? -6.162 -7.989 1.465 1.00 96.06 86 ARG A N 1
ATOM 648 C CA . ARG A 1 86 ? -5.511 -9.301 1.607 1.00 96.06 86 ARG A CA 1
ATOM 649 C C . ARG A 1 86 ? -4.991 -9.833 0.277 1.00 96.06 86 ARG A C 1
ATOM 651 O O . ARG A 1 86 ? -3.897 -10.394 0.243 1.00 96.06 86 ARG A O 1
ATOM 658 N N . ALA A 1 87 ? -5.749 -9.656 -0.805 1.00 95.44 87 ALA A N 1
ATOM 659 C CA . ALA A 1 87 ? -5.307 -10.060 -2.136 1.00 95.44 87 ALA A CA 1
ATOM 660 C C . ALA A 1 87 ? -4.022 -9.319 -2.539 1.00 95.44 87 ALA A C 1
ATOM 662 O O . ALA A 1 87 ? -3.038 -9.961 -2.905 1.00 95.44 87 ALA A O 1
ATOM 663 N N . ARG A 1 88 ? -3.981 -7.989 -2.369 1.00 96.50 88 ARG A N 1
ATOM 664 C CA . ARG A 1 88 ? -2.804 -7.178 -2.723 1.00 96.50 88 ARG A CA 1
ATOM 665 C C . ARG A 1 88 ? -1.589 -7.480 -1.848 1.00 96.50 88 ARG A C 1
ATOM 667 O O . ARG A 1 88 ? -0.502 -7.691 -2.377 1.00 96.50 88 ARG A O 1
ATOM 674 N N . PHE A 1 89 ? -1.758 -7.628 -0.533 1.00 97.00 89 PHE A N 1
ATOM 675 C CA . PHE A 1 89 ? -0.658 -8.079 0.328 1.00 97.00 89 PHE A CA 1
ATOM 676 C C . PHE A 1 89 ? -0.170 -9.484 -0.037 1.00 97.00 89 PHE A C 1
ATOM 678 O O . PHE A 1 89 ? 1.029 -9.748 0.019 1.00 97.00 89 PHE A O 1
ATOM 685 N N . GLY A 1 90 ? -1.070 -10.378 -0.453 1.00 95.38 90 GLY A N 1
ATOM 686 C CA . GLY A 1 90 ? -0.708 -11.688 -0.991 1.00 95.38 90 GLY A CA 1
ATOM 687 C C . GLY A 1 90 ? 0.170 -11.589 -2.241 1.00 95.38 90 GLY A C 1
ATOM 688 O O . GLY A 1 90 ? 1.180 -12.284 -2.329 1.00 95.38 90 GLY A O 1
ATOM 689 N N . GLU A 1 91 ? -0.161 -10.694 -3.174 1.00 94.62 91 GLU A N 1
ATOM 690 C CA . GLU A 1 91 ? 0.646 -10.432 -4.374 1.00 94.62 91 GLU A CA 1
ATOM 691 C C . GLU A 1 91 ? 2.035 -9.858 -4.049 1.00 94.62 91 GLU A C 1
ATOM 693 O O . GLU A 1 91 ? 3.015 -10.220 -4.712 1.00 94.62 91 GLU A O 1
ATOM 698 N N . ALA A 1 92 ? 2.137 -9.011 -3.019 1.00 95.44 92 ALA A N 1
ATOM 699 C CA . ALA A 1 92 ? 3.415 -8.516 -2.507 1.00 95.44 92 ALA A CA 1
ATOM 700 C C . ALA A 1 92 ? 4.253 -9.658 -1.904 1.00 95.44 92 ALA A C 1
ATOM 702 O O . ALA A 1 92 ? 5.408 -9.854 -2.279 1.00 95.44 92 ALA A O 1
ATOM 703 N N . LEU A 1 93 ? 3.648 -10.471 -1.033 1.00 95.06 93 LEU A N 1
ATOM 704 C CA . LEU A 1 93 ? 4.293 -11.600 -0.350 1.00 95.06 93 LEU A CA 1
ATOM 705 C C . LEU A 1 93 ? 4.703 -12.739 -1.295 1.00 95.06 93 LEU A C 1
ATOM 707 O O . LEU A 1 93 ? 5.651 -13.474 -1.015 1.00 95.06 93 LEU A O 1
ATOM 711 N N . ALA A 1 94 ? 3.990 -12.911 -2.409 1.00 92.69 94 ALA A N 1
ATOM 712 C CA . ALA A 1 94 ? 4.354 -13.873 -3.445 1.00 92.69 94 ALA A CA 1
ATOM 713 C C . ALA A 1 94 ? 5.677 -13.501 -4.135 1.00 92.69 94 ALA A C 1
ATOM 715 O O . ALA A 1 94 ? 6.411 -14.393 -4.565 1.00 92.69 94 ALA A O 1
ATOM 716 N N . ARG A 1 95 ? 5.978 -12.199 -4.217 1.00 91.50 95 ARG A N 1
ATOM 717 C CA . ARG A 1 95 ? 7.197 -11.650 -4.826 1.00 91.50 95 ARG A CA 1
ATOM 718 C C . ARG A 1 95 ? 8.331 -11.517 -3.817 1.00 91.50 95 ARG A C 1
ATOM 720 O O . ARG A 1 95 ? 9.451 -11.913 -4.118 1.00 91.50 95 ARG A O 1
ATOM 727 N N . ASP A 1 96 ? 8.029 -11.034 -2.615 1.00 92.44 96 ASP A N 1
ATOM 728 C CA . ASP A 1 96 ? 8.967 -10.980 -1.497 1.00 92.44 96 ASP A CA 1
ATOM 729 C C . ASP A 1 96 ? 8.393 -11.690 -0.262 1.00 92.44 96 ASP A C 1
ATOM 731 O O . ASP A 1 96 ? 7.597 -11.145 0.505 1.00 92.44 96 ASP A O 1
ATOM 735 N N . ARG A 1 97 ? 8.846 -12.929 -0.037 1.00 90.44 97 ARG A N 1
ATOM 736 C CA . ARG A 1 97 ? 8.417 -13.750 1.109 1.00 90.44 97 ARG A CA 1
ATOM 737 C C . ARG A 1 97 ? 8.945 -13.247 2.454 1.00 90.44 97 ARG A C 1
ATOM 739 O O . ARG A 1 97 ? 8.409 -13.642 3.493 1.00 90.44 97 ARG A O 1
ATOM 746 N N . ASN A 1 98 ? 9.998 -12.431 2.441 1.00 91.06 98 ASN A N 1
ATOM 747 C CA . ASN A 1 98 ? 10.636 -11.886 3.635 1.00 91.06 98 ASN A CA 1
ATOM 748 C C . ASN A 1 98 ? 10.127 -10.482 3.980 1.00 91.06 98 ASN A C 1
ATOM 750 O O . ASN A 1 98 ? 10.575 -9.919 4.981 1.00 91.06 98 ASN A O 1
ATOM 754 N N . LEU A 1 99 ? 9.170 -9.958 3.206 1.00 93.12 99 LEU A N 1
ATOM 755 C CA . LEU A 1 99 ? 8.539 -8.667 3.428 1.00 93.12 99 LEU A CA 1
ATOM 756 C C . LEU A 1 99 ? 7.983 -8.550 4.857 1.00 93.12 99 LEU A C 1
ATOM 758 O O . LEU A 1 99 ? 7.282 -9.433 5.374 1.00 93.12 99 LEU A O 1
ATOM 762 N N . LYS A 1 100 ? 8.302 -7.426 5.499 1.00 92.69 100 LYS A N 1
ATOM 763 C CA . LYS A 1 100 ? 7.848 -7.063 6.843 1.00 92.69 100 LYS A CA 1
ATOM 764 C C . LYS A 1 100 ? 7.404 -5.610 6.835 1.00 92.69 100 LYS A C 1
ATOM 766 O O . LYS A 1 100 ? 8.127 -4.756 6.338 1.00 92.69 100 LYS A O 1
ATOM 771 N N . LEU A 1 101 ? 6.242 -5.354 7.424 1.00 92.88 101 LEU A N 1
ATOM 772 C CA . LEU A 1 101 ? 5.764 -4.004 7.692 1.00 92.88 101 LEU A CA 1
ATOM 773 C C . LEU A 1 101 ? 6.106 -3.626 9.136 1.00 92.88 101 LEU A C 1
ATOM 775 O O . LEU A 1 101 ? 6.006 -4.462 10.038 1.00 92.88 101 LEU A O 1
ATOM 779 N N . SER A 1 102 ? 6.530 -2.381 9.345 1.00 90.69 102 SER A N 1
ATOM 780 C CA . SER A 1 102 ? 6.896 -1.858 10.662 1.00 90.69 102 SER A CA 1
ATOM 781 C C . SER A 1 102 ? 5.715 -1.161 11.336 1.00 90.69 102 SER A C 1
ATOM 783 O O . SER A 1 102 ? 4.998 -0.387 10.706 1.00 90.69 102 SER A O 1
ATOM 785 N N . ALA A 1 103 ? 5.551 -1.359 12.645 1.00 89.81 103 ALA A N 1
ATOM 786 C CA . ALA A 1 103 ? 4.572 -0.617 13.445 1.00 89.81 103 ALA A CA 1
ATOM 787 C C . ALA A 1 103 ? 4.900 0.872 13.611 1.00 89.81 103 ALA A C 1
ATOM 789 O O . ALA A 1 103 ? 4.029 1.636 14.011 1.00 89.81 103 ALA A O 1
ATOM 790 N N . ALA A 1 104 ? 6.126 1.286 13.282 1.00 91.12 104 ALA A N 1
ATOM 791 C CA . ALA A 1 104 ? 6.484 2.700 13.227 1.00 91.12 104 ALA A CA 1
ATOM 792 C C . ALA A 1 104 ? 5.885 3.414 12.000 1.00 91.12 104 ALA A C 1
ATOM 794 O O . ALA A 1 104 ? 5.688 4.622 12.039 1.00 91.12 104 ALA A O 1
ATOM 795 N N . GLU A 1 105 ? 5.602 2.675 10.924 1.00 87.75 105 GLU A N 1
ATOM 796 C CA . GLU A 1 105 ? 5.182 3.237 9.632 1.00 87.75 105 GLU A CA 1
ATOM 797 C C . GLU A 1 105 ? 3.709 2.955 9.316 1.00 87.75 105 GLU A C 1
ATOM 799 O O . GLU A 1 105 ? 3.056 3.746 8.639 1.00 87.75 105 GLU A O 1
ATOM 804 N N . TYR A 1 106 ? 3.165 1.840 9.812 1.00 93.06 106 TYR A N 1
ATOM 805 C CA . TYR A 1 106 ? 1.827 1.372 9.458 1.00 93.06 106 TYR A CA 1
ATOM 806 C C . TYR A 1 106 ? 0.909 1.264 10.671 1.00 93.06 106 TYR A C 1
ATOM 808 O O . TYR A 1 106 ? 1.313 0.872 11.766 1.00 93.06 106 TYR A O 1
ATOM 816 N N . SER A 1 107 ? -0.376 1.547 10.450 1.00 92.69 107 SER A N 1
ATOM 817 C CA . SER A 1 107 ? -1.391 1.441 11.496 1.00 92.69 107 SER A CA 1
ATOM 818 C C . SER A 1 107 ? -1.608 -0.015 11.949 1.00 92.69 107 SER A C 1
ATOM 820 O O . SER A 1 107 ? -1.470 -0.947 11.146 1.00 92.69 107 SER A O 1
ATOM 822 N N . PRO A 1 108 ? -2.050 -0.248 13.202 1.00 94.12 108 PRO A N 1
ATOM 823 C CA . PRO A 1 108 ? -2.328 -1.597 13.706 1.00 94.12 108 PRO A CA 1
ATOM 824 C C . PRO A 1 108 ? -3.320 -2.384 12.839 1.00 94.12 108 PRO A C 1
ATOM 826 O O . PRO A 1 108 ? -3.196 -3.599 12.685 1.00 94.12 108 PRO A O 1
ATOM 829 N N . LYS A 1 109 ? -4.286 -1.688 12.223 1.00 94.12 109 LYS A N 1
ATOM 830 C CA . LYS A 1 109 ? -5.276 -2.291 11.320 1.00 94.12 109 LYS A CA 1
ATOM 831 C C . LYS A 1 109 ? -4.616 -2.856 10.060 1.00 94.12 109 LYS A C 1
ATOM 833 O O . LYS A 1 109 ? -4.935 -3.976 9.665 1.00 94.12 109 LYS A O 1
ATOM 838 N N . VAL A 1 110 ? -3.693 -2.107 9.453 1.00 95.69 110 VAL A N 1
ATOM 839 C CA . VAL A 1 110 ? -2.930 -2.553 8.276 1.00 95.69 110 VAL A CA 1
ATOM 840 C C . VAL A 1 110 ? -2.078 -3.764 8.629 1.00 95.69 110 VAL A C 1
ATOM 842 O O . VAL A 1 110 ? -2.148 -4.782 7.940 1.00 95.69 110 VAL A O 1
ATOM 845 N N . LEU A 1 111 ? -1.339 -3.687 9.739 1.00 96.19 111 LEU A N 1
ATOM 846 C CA . LEU A 1 111 ? -0.493 -4.785 10.200 1.00 96.19 111 LEU A CA 1
ATOM 847 C C . LEU A 1 111 ? -1.292 -6.068 10.429 1.00 96.19 111 LEU A C 1
ATOM 849 O O . LEU A 1 111 ? -0.873 -7.132 9.983 1.00 96.19 111 LEU A O 1
ATOM 853 N N . ALA A 1 112 ? -2.464 -5.979 11.061 1.00 96.19 112 ALA A N 1
ATOM 854 C CA . ALA A 1 112 ? -3.313 -7.142 11.298 1.00 96.19 112 ALA A CA 1
ATOM 855 C C . ALA A 1 112 ? -3.721 -7.841 9.988 1.00 96.19 112 ALA A C 1
ATOM 857 O O . ALA A 1 112 ? -3.661 -9.068 9.891 1.00 96.19 112 ALA A O 1
ATOM 858 N N . VAL A 1 113 ? -4.102 -7.071 8.963 1.00 96.69 113 VAL A N 1
ATOM 859 C CA . VAL A 1 113 ? -4.498 -7.613 7.652 1.00 96.69 113 VAL A CA 1
ATOM 860 C C . VAL A 1 113 ? -3.292 -8.179 6.893 1.00 96.69 113 VAL A C 1
ATOM 862 O O . VAL A 1 113 ? -3.389 -9.247 6.278 1.00 96.69 113 VAL A O 1
ATOM 865 N N . PHE A 1 114 ? -2.140 -7.513 6.962 1.00 96.94 114 PHE A N 1
ATOM 866 C CA . PHE A 1 114 ? -0.896 -8.004 6.372 1.00 96.94 114 PHE A CA 1
ATOM 867 C C . PHE A 1 114 ? -0.451 -9.331 7.004 1.00 96.94 114 PHE A C 1
ATOM 869 O O . PHE A 1 114 ? -0.157 -10.294 6.295 1.00 96.94 114 PHE A O 1
ATOM 876 N N . GLU A 1 115 ? -0.468 -9.427 8.333 1.00 95.44 115 GLU A N 1
ATOM 877 C CA . GLU A 1 115 ? -0.103 -10.644 9.059 1.00 95.44 115 GLU A CA 1
ATOM 878 C C . GLU A 1 115 ? -1.056 -11.807 8.778 1.00 95.44 115 GLU A C 1
ATOM 880 O O . GLU A 1 115 ? -0.618 -12.948 8.604 1.00 95.44 115 GLU A O 1
ATOM 885 N N . GLU A 1 116 ? -2.358 -11.532 8.662 1.00 94.06 116 GLU A N 1
ATOM 886 C CA . GLU A 1 116 ? -3.332 -12.526 8.212 1.00 94.06 116 GLU A CA 1
ATOM 887 C C . GLU A 1 116 ? -2.970 -13.059 6.817 1.00 94.06 116 GLU A C 1
ATOM 889 O O . GLU A 1 116 ? -2.931 -14.274 6.598 1.00 94.06 116 GLU A O 1
ATOM 894 N N . SER A 1 117 ? -2.636 -12.156 5.894 1.00 94.69 117 SER A N 1
ATOM 895 C CA . SER A 1 117 ? -2.236 -12.490 4.522 1.00 94.69 117 SER A CA 1
ATOM 896 C C . SER A 1 117 ? -0.949 -13.320 4.501 1.00 94.69 117 SER A C 1
ATOM 898 O O . SER A 1 117 ? -0.867 -14.331 3.802 1.00 94.69 117 SER A O 1
ATOM 900 N N . ARG A 1 118 ? 0.027 -12.973 5.347 1.00 93.50 118 ARG A N 1
ATOM 901 C CA . ARG A 1 118 ? 1.288 -13.707 5.507 1.00 93.50 118 ARG A CA 1
ATOM 902 C C . ARG A 1 118 ? 1.087 -15.110 6.059 1.00 93.50 118 ARG A C 1
ATOM 904 O O . ARG A 1 118 ? 1.700 -16.058 5.565 1.00 93.50 118 ARG A O 1
ATOM 911 N N . ARG A 1 119 ? 0.215 -15.273 7.056 1.00 92.25 119 ARG A N 1
ATOM 912 C CA . ARG A 1 119 ? -0.151 -16.595 7.585 1.00 92.25 119 ARG A CA 1
ATOM 913 C C . ARG A 1 119 ? -0.803 -17.460 6.509 1.00 92.25 119 ARG A C 1
ATOM 915 O O . ARG A 1 119 ? -0.389 -18.606 6.342 1.00 92.25 119 ARG A O 1
ATOM 922 N N . ARG A 1 120 ? -1.752 -16.906 5.745 1.00 89.44 120 ARG A N 1
ATOM 923 C CA . ARG A 1 120 ? -2.406 -17.612 4.630 1.00 89.44 120 ARG A CA 1
ATOM 924 C C . ARG A 1 120 ? -1.398 -18.035 3.558 1.00 89.44 120 ARG A C 1
ATOM 926 O O . ARG A 1 120 ? -1.374 -19.206 3.197 1.00 89.44 120 ARG A O 1
ATOM 933 N N . ALA A 1 121 ? -0.510 -17.134 3.131 1.00 88.38 121 ALA A N 1
ATOM 934 C CA . ALA A 1 121 ? 0.515 -17.424 2.123 1.00 88.38 121 ALA A CA 1
ATOM 935 C C . ALA A 1 121 ? 1.463 -18.570 2.538 1.00 88.38 121 ALA A C 1
ATOM 937 O O . ALA A 1 121 ? 1.871 -19.388 1.711 1.00 88.38 121 ALA A O 1
ATOM 938 N N . ARG A 1 122 ? 1.786 -18.671 3.836 1.00 88.06 122 ARG A N 1
ATOM 939 C CA . ARG A 1 122 ? 2.582 -19.781 4.391 1.00 88.06 122 ARG A CA 1
ATOM 940 C C . ARG A 1 122 ? 1.815 -21.106 4.402 1.00 88.06 122 ARG A C 1
ATOM 942 O O . ARG A 1 122 ? 2.399 -22.143 4.108 1.00 88.06 122 ARG A O 1
ATOM 949 N N . GLN A 1 123 ? 0.518 -21.078 4.704 1.00 82.56 123 GLN A N 1
ATOM 950 C CA . GLN A 1 123 ? -0.334 -22.274 4.738 1.00 82.56 123 GLN A CA 1
ATOM 951 C C . GLN A 1 123 ? -0.592 -22.851 3.340 1.00 82.56 123 GLN A C 1
ATOM 953 O O . GLN A 1 123 ? -0.554 -24.069 3.156 1.00 82.56 123 GLN A O 1
ATOM 958 N N . THR A 1 124 ? -0.789 -21.997 2.333 1.00 68.88 124 THR A N 1
ATOM 959 C CA . THR A 1 124 ? -0.966 -22.431 0.937 1.00 68.88 124 THR A CA 1
ATOM 960 C C . THR A 1 124 ? 0.319 -23.010 0.339 1.00 68.88 124 THR A C 1
ATOM 962 O O . THR A 1 124 ? 0.256 -23.926 -0.476 1.00 68.88 124 THR A O 1
ATOM 965 N N . GLY A 1 125 ? 1.495 -22.551 0.784 1.00 58.19 125 GLY A N 1
ATOM 966 C CA . GLY A 1 125 ? 2.789 -23.121 0.388 1.00 58.19 125 GLY A CA 1
ATOM 967 C C . GLY A 1 125 ? 3.066 -24.529 0.939 1.00 58.19 125 GLY A C 1
ATOM 968 O O . GLY A 1 125 ? 3.915 -25.229 0.393 1.00 58.19 125 GLY A O 1
ATOM 969 N N . GLY A 1 126 ? 2.343 -24.958 1.982 1.00 50.47 126 GLY A N 1
ATOM 970 C CA . GLY A 1 126 ? 2.508 -26.265 2.634 1.00 50.47 126 GLY A CA 1
ATOM 971 C C . GLY A 1 126 ? 1.638 -27.398 2.078 1.00 50.47 126 GLY A C 1
ATOM 972 O O . GLY A 1 126 ? 1.846 -28.550 2.440 1.00 50.47 126 GLY A O 1
ATOM 973 N N . HIS A 1 127 ? 0.684 -27.116 1.184 1.00 47.75 127 HIS A N 1
ATOM 974 C CA . HIS A 1 127 ? -0.263 -28.126 0.676 1.00 47.75 127 HIS A CA 1
ATOM 975 C C . HIS A 1 127 ? 0.233 -28.908 -0.555 1.00 47.75 127 HIS A C 1
ATOM 977 O O . HIS A 1 127 ? -0.482 -29.757 -1.090 1.00 47.75 127 HIS A O 1
ATOM 983 N N . LYS A 1 128 ? 1.482 -28.699 -0.990 1.00 48.38 128 LYS A N 1
ATOM 984 C CA . LYS A 1 128 ? 2.127 -29.493 -2.048 1.00 48.38 128 LYS A CA 1
ATOM 985 C C . LYS A 1 128 ? 2.644 -30.821 -1.465 1.00 48.38 128 LYS A C 1
ATOM 987 O O . LYS A 1 128 ? 3.844 -31.046 -1.384 1.00 48.38 128 LYS A O 1
ATOM 992 N N . GLY A 1 129 ? 1.738 -31.676 -0.985 1.00 46.59 129 GLY A N 1
ATOM 993 C CA . GLY A 1 129 ? 2.135 -32.917 -0.310 1.00 46.59 129 GLY A CA 1
ATOM 994 C C . GLY A 1 129 ? 1.035 -33.864 0.169 1.00 46.59 129 GLY A C 1
ATOM 995 O O . GLY A 1 129 ? 1.379 -34.905 0.717 1.00 46.59 129 GLY A O 1
ATOM 996 N N . SER A 1 130 ? -0.2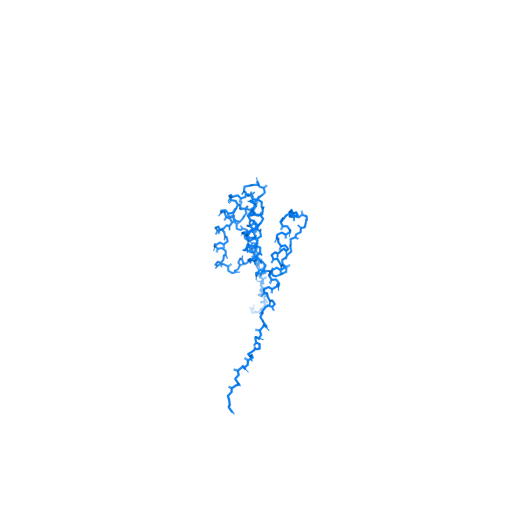58 -33.594 -0.045 1.00 49.16 130 SER A N 1
ATOM 997 C CA . SER A 1 130 ? -1.266 -34.648 0.153 1.00 49.16 130 SER A CA 1
ATOM 998 C C . SER A 1 130 ? -1.262 -35.580 -1.053 1.00 49.16 130 SER A C 1
ATOM 1000 O O . SER A 1 130 ? -2.057 -35.438 -1.980 1.00 49.16 130 SER A O 1
ATOM 1002 N N . LYS A 1 131 ? -0.340 -36.550 -1.046 1.00 55.75 131 LYS A N 1
ATOM 1003 C CA . LYS A 1 131 ? -0.588 -37.816 -1.730 1.00 55.75 131 LYS A CA 1
ATOM 1004 C C . LYS A 1 131 ? -1.810 -38.416 -1.044 1.00 55.75 131 LYS A C 1
ATOM 1006 O O . LYS A 1 131 ? -1.696 -38.945 0.057 1.00 55.75 131 LYS A O 1
ATOM 1011 N N . ALA A 1 132 ? -2.977 -38.253 -1.657 1.00 53.00 132 ALA A N 1
ATOM 1012 C CA . ALA A 1 132 ? -4.150 -39.016 -1.276 1.00 53.00 132 ALA A CA 1
ATOM 1013 C C . ALA A 1 132 ? -3.742 -40.500 -1.276 1.00 53.00 132 ALA A C 1
ATOM 1015 O O . ALA A 1 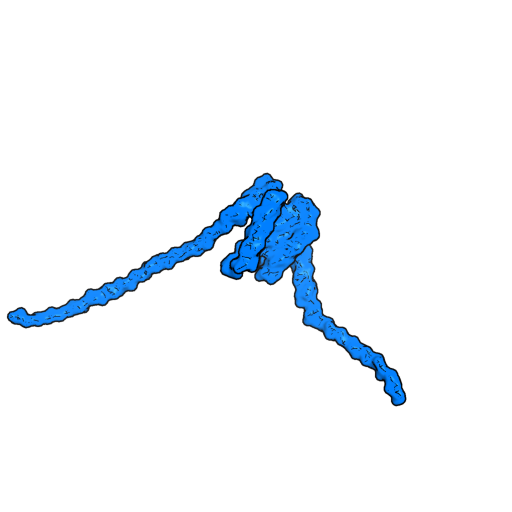132 ? -3.202 -40.961 -2.291 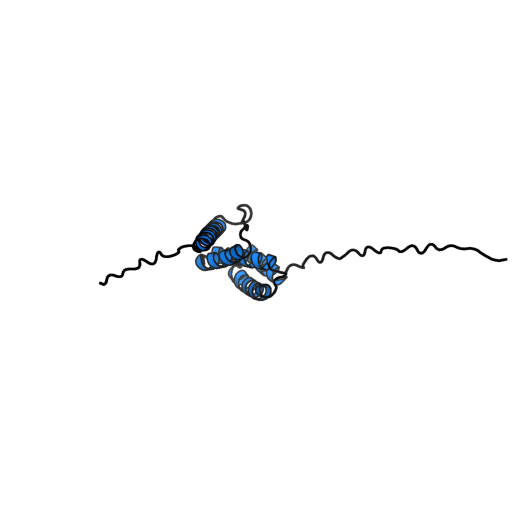1.00 53.00 132 ALA A O 1
ATOM 1016 N N . PRO A 1 133 ? -3.917 -41.251 -0.175 1.00 51.06 133 PRO A N 1
ATOM 1017 C CA . PRO A 1 133 ? -3.817 -42.690 -0.270 1.00 51.06 133 PRO A CA 1
ATOM 1018 C C . PRO A 1 133 ? -4.985 -43.119 -1.156 1.00 51.06 133 PRO A C 1
ATOM 1020 O O . PRO A 1 133 ? -6.147 -43.004 -0.771 1.00 51.06 133 PRO A O 1
ATOM 1023 N N . TYR A 1 134 ? -4.673 -43.557 -2.376 1.00 59.31 134 TYR A N 1
ATOM 1024 C CA . TYR A 1 134 ? -5.582 -44.388 -3.147 1.00 59.31 134 TYR A CA 1
ATOM 1025 C C . TYR A 1 134 ? -5.812 -45.642 -2.305 1.00 59.31 134 TYR A C 1
ATOM 1027 O O . TYR A 1 134 ? -5.014 -46.577 -2.324 1.00 59.31 134 TYR A O 1
ATOM 1035 N N . ILE A 1 135 ? -6.876 -45.628 -1.503 1.00 61.03 135 ILE A N 1
ATOM 1036 C CA . ILE A 1 135 ? -7.469 -46.847 -0.980 1.00 61.03 135 ILE A CA 1
ATOM 1037 C C . ILE A 1 135 ? -8.004 -47.559 -2.217 1.00 61.03 135 ILE A C 1
ATOM 1039 O O . ILE A 1 135 ? -9.050 -47.203 -2.755 1.00 61.03 135 ILE A O 1
ATOM 1043 N N . VAL A 1 136 ? -7.225 -48.518 -2.713 1.00 59.59 136 VAL A N 1
ATOM 1044 C CA . VAL A 1 136 ? -7.699 -49.508 -3.673 1.00 59.59 136 VAL A CA 1
ATOM 1045 C C . VAL A 1 136 ? -8.708 -50.364 -2.916 1.00 59.59 136 VAL A C 1
ATOM 1047 O O . VAL A 1 136 ? -8.359 -51.307 -2.213 1.00 59.59 136 VAL A O 1
ATOM 1050 N N . ALA A 1 137 ? -9.969 -49.956 -3.003 1.00 62.44 137 ALA A N 1
ATOM 1051 C CA . ALA A 1 137 ? -11.105 -50.822 -2.776 1.00 62.44 137 ALA A CA 1
ATOM 1052 C C . ALA A 1 137 ? -11.310 -51.666 -4.043 1.00 62.44 137 ALA A C 1
ATOM 1054 O O . ALA A 1 137 ? -11.552 -51.132 -5.123 1.00 62.44 137 ALA A O 1
ATOM 1055 N N . GLY A 1 138 ? -11.190 -52.978 -3.885 1.00 49.28 138 GLY A N 1
ATOM 1056 C CA . GLY A 1 138 ? -11.461 -54.019 -4.879 1.00 49.28 138 GLY A CA 1
ATOM 1057 C C . GLY A 1 138 ? -10.899 -55.315 -4.301 1.00 49.28 138 GLY A C 1
ATOM 1058 O O . GLY A 1 138 ? -9.687 -55.470 -4.275 1.00 49.28 138 GLY A O 1
ATOM 1059 N N . ALA A 1 139 ? -11.638 -56.189 -3.614 1.00 54.75 139 ALA A N 1
ATOM 1060 C CA . ALA A 1 139 ? -12.964 -56.755 -3.876 1.00 54.75 139 ALA A CA 1
ATOM 1061 C C . ALA A 1 139 ? -13.070 -57.392 -5.275 1.00 54.75 139 ALA A C 1
ATOM 1063 O O . ALA A 1 139 ? -12.894 -56.695 -6.270 1.00 54.75 139 ALA A O 1
ATOM 1064 N N . ALA A 1 140 ? -13.434 -58.686 -5.282 1.00 49.62 140 ALA A N 1
ATOM 1065 C CA . ALA A 1 140 ? -13.501 -59.669 -6.381 1.00 49.62 140 ALA A CA 1
ATOM 1066 C C . ALA A 1 140 ? -12.155 -60.378 -6.669 1.00 49.62 140 ALA A C 1
ATOM 1068 O O . ALA A 1 140 ? -11.165 -59.711 -6.938 1.00 49.62 140 ALA A O 1
ATOM 1069 N N . ALA A 1 141 ? -12.023 -61.707 -6.624 1.00 49.09 141 ALA A N 1
ATOM 1070 C CA . ALA A 1 141 ? -12.975 -62.818 -6.523 1.00 49.09 141 ALA A CA 1
ATOM 1071 C C . ALA A 1 141 ? -12.280 -64.043 -5.894 1.00 49.09 141 ALA A C 1
ATOM 1073 O O . ALA A 1 141 ? -11.029 -64.081 -5.934 1.00 49.09 141 ALA A O 1
#

Solvent-accessible surface area (backbone atoms only — not comparable to full-atom values): 8522 Å² total; per-residue (Å²): 138,82,90,78,88,78,93,80,85,76,79,75,80,74,77,68,80,74,75,77,71,68,76,72,74,55,70,59,53,57,46,19,53,47,26,50,75,72,64,38,31,70,60,16,42,60,42,31,54,54,45,39,60,59,34,72,77,33,78,94,38,49,67,60,38,35,49,37,22,46,52,43,16,47,27,25,45,76,71,67,38,52,70,61,14,31,52,28,34,37,58,21,40,75,76,39,79,83,72,78,86,52,78,91,82,42,55,72,70,47,51,54,46,45,52,52,24,52,54,50,56,56,56,65,69,64,62,86,68,77,74,72,80,79,76,80,82,72,84,86,134

Nearest PDB structures (foldseek):
  3fwv-assembly2_B  TM=7.509E-01  e=4.515E-03  Homo sapiens
  4gcn-assembly2_B  TM=8.586E-01  e=1.079E-01  Caenorhabditis elegans
  6t46-assembly2_G  TM=6.563E-01  e=1.931E-01  Bacillus subtilis subsp. natto
  3q15-assembly2_B-3  TM=7.050E-01  e=5.562E-01  Bacillus subtilis
  4uer-assembly1_a  TM=5.217E-01  e=2.146E-01  Lachancea kluyveri

Radius of gyration: 26.91 Å; Cα contacts (8 Å, |Δi|>4): 113; chains: 1; bounding box: 87×76×49 Å

Sequence (141 aa):
MRRLCSLLVGAALAVAPVPLRAQADDPELAQGERQLREGDYKGAVTTLESVGRRLSSAPERARDLVRVYVDLGVAYVALDQRDLARARFGEALARDRNLKLSAAEYSPKVLAVFEESRRRARQTGGHKGSKAPYIVAGAAA